Protein AF-A0A0B6YE33-F1 (afdb_monomer)

Mean predicted aligned error: 6.86 Å

Foldseek 3Di:
DVVVVVVCVVCVVPQPDWDWDDDQPAWTWTDSPQQQWIFTADNPPRHGDDIDRRDQLRDWDDAPNHTQTYVVHHHDPVSCCVRPNDPDDDDDDPPPD

Solvent-accessible surface area (backbone atoms only — not comparable to full-atom values): 5906 Å² total; per-residue (Å²): 79,72,67,59,54,54,52,50,60,76,36,47,95,78,59,55,62,75,43,80,48,78,56,100,89,40,57,32,33,40,36,30,70,71,48,25,39,32,43,32,18,38,62,86,79,32,42,84,70,45,80,44,76,82,32,64,63,59,34,75,42,66,58,98,86,44,73,47,30,25,65,90,40,77,65,48,71,66,52,48,44,74,73,72,41,81,92,59,81,87,74,83,72,80,87,79,122

pLDDT: mean 89.13, std 9.99, range [48.97, 98.06]

Sequence (97 aa):
FYQAVNILRSQDPSIKGVQVWYSEQVDLVINLSHDGIKLIFDHSSQRLKIIEVNCMSKVKLKYCGVHFNSPQIRPTLEQIDQSFGATHPGVYIAEKQ

Structure (mmCIF, N/CA/C/O backbone):
data_AF-A0A0B6YE33-F1
#
_entry.id   AF-A0A0B6YE33-F1
#
loop_
_atom_site.group_PDB
_atom_site.id
_atom_site.type_symbol
_atom_site.label_atom_id
_atom_site.label_alt_id
_atom_site.label_comp_id
_atom_site.label_asym_id
_atom_site.label_entity_id
_atom_site.label_seq_id
_atom_site.pdbx_PDB_ins_code
_atom_site.Cartn_x
_atom_site.Cartn_y
_atom_site.Cartn_z
_atom_site.occupancy
_atom_site.B_iso_or_equiv
_atom_site.auth_seq_id
_atom_site.auth_comp_id
_atom_site.auth_asym_id
_atom_site.auth_atom_id
_atom_site.pdbx_PDB_model_num
ATOM 1 N N . PHE A 1 1 ? -3.891 8.448 -8.694 1.00 89.75 1 PHE A N 1
ATOM 2 C CA . PHE A 1 1 ? -4.030 9.358 -7.540 1.00 89.75 1 PHE A CA 1
ATOM 3 C C . PHE A 1 1 ? -5.475 9.835 -7.334 1.00 89.75 1 PHE A C 1
ATOM 5 O O . PHE A 1 1 ? -6.057 9.500 -6.310 1.00 89.75 1 PHE A O 1
ATOM 12 N N . TYR A 1 2 ? -6.103 10.521 -8.304 1.00 93.19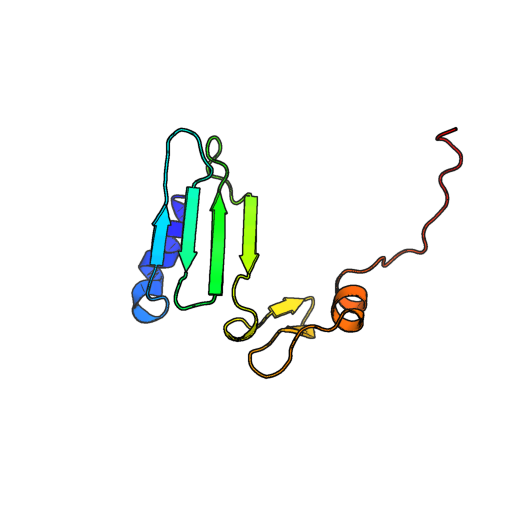 2 TYR A N 1
ATOM 13 C CA . TYR A 1 2 ? -7.485 11.042 -8.195 1.00 93.19 2 TYR A CA 1
ATOM 14 C C . TYR A 1 2 ? -8.527 10.025 -7.687 1.00 93.19 2 TYR A C 1
ATOM 16 O O . TYR A 1 2 ? -9.271 10.303 -6.749 1.00 93.19 2 TYR A O 1
ATOM 24 N N . GLN A 1 3 ? -8.535 8.813 -8.252 1.00 94.25 3 GLN A N 1
ATOM 25 C CA . GLN A 1 3 ? -9.438 7.742 -7.818 1.00 94.25 3 GLN A CA 1
ATOM 26 C C . GLN A 1 3 ? -9.274 7.409 -6.325 1.00 94.25 3 GLN A C 1
ATOM 28 O O . GLN 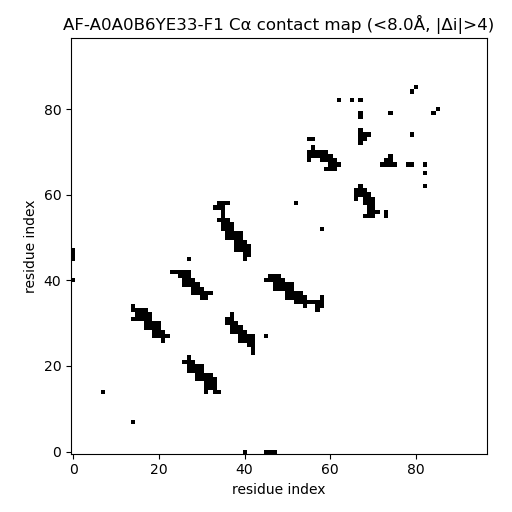A 1 3 ? -10.269 7.270 -5.620 1.00 94.25 3 GLN A O 1
ATOM 33 N N . ALA A 1 4 ? -8.034 7.319 -5.833 1.00 94.94 4 ALA A N 1
ATOM 34 C CA . ALA A 1 4 ? -7.756 7.020 -4.430 1.00 94.94 4 ALA A CA 1
ATOM 35 C C . ALA A 1 4 ? -8.277 8.130 -3.508 1.00 94.94 4 ALA A C 1
ATOM 37 O O . ALA A 1 4 ? -8.887 7.836 -2.486 1.00 94.94 4 ALA A O 1
ATOM 38 N N . VAL A 1 5 ? -8.120 9.399 -3.901 1.00 94.81 5 VAL A N 1
ATOM 39 C CA . VAL A 1 5 ? -8.673 10.543 -3.156 1.00 94.81 5 VAL A CA 1
ATOM 40 C C . VAL A 1 5 ? -10.199 10.462 -3.071 1.00 94.81 5 VAL A C 1
ATOM 42 O O . VAL A 1 5 ? -10.760 10.662 -1.996 1.00 94.81 5 VAL A O 1
ATOM 45 N N . ASN A 1 6 ? -10.881 10.123 -4.168 1.00 95.31 6 ASN A N 1
ATOM 46 C CA . ASN A 1 6 ? -12.339 9.976 -4.165 1.00 95.31 6 ASN A CA 1
ATOM 47 C C . ASN A 1 6 ? -12.814 8.809 -3.291 1.00 95.31 6 ASN A C 1
ATOM 49 O O . ASN A 1 6 ? -13.808 8.950 -2.583 1.00 95.31 6 ASN A O 1
ATOM 53 N N . ILE A 1 7 ? -12.096 7.682 -3.308 1.00 95.06 7 ILE A N 1
ATOM 54 C CA . ILE A 1 7 ? -12.380 6.548 -2.419 1.00 95.06 7 ILE A CA 1
ATOM 55 C C . ILE A 1 7 ? -12.210 6.972 -0.958 1.00 95.06 7 ILE A C 1
ATOM 57 O O . ILE A 1 7 ? -13.094 6.735 -0.149 1.00 95.06 7 ILE A O 1
ATOM 61 N N . LEU A 1 8 ? -11.119 7.655 -0.610 1.00 94.69 8 LEU A N 1
ATOM 62 C CA . LEU A 1 8 ? -10.894 8.101 0.768 1.00 94.69 8 LEU A CA 1
ATOM 63 C C . LEU A 1 8 ? -11.959 9.099 1.231 1.00 94.69 8 LEU A C 1
ATOM 65 O O . LEU A 1 8 ? -12.432 9.000 2.357 1.00 94.69 8 LEU A O 1
ATOM 69 N N . ARG A 1 9 ? -12.405 10.005 0.350 1.00 92.62 9 ARG A N 1
ATOM 70 C CA . ARG A 1 9 ? -13.522 10.917 0.643 1.00 92.62 9 ARG A CA 1
ATOM 71 C C . ARG A 1 9 ? -14.831 10.177 0.911 1.00 92.62 9 ARG A C 1
ATOM 73 O O . ARG A 1 9 ? -15.565 10.577 1.806 1.00 92.62 9 ARG A O 1
ATOM 80 N N . SER A 1 10 ? -15.130 9.108 0.169 1.00 95.06 10 SER A N 1
ATOM 81 C CA . SER A 1 10 ? -16.350 8.322 0.410 1.00 95.06 10 SER A CA 1
ATOM 82 C C . SER A 1 10 ? -16.287 7.499 1.700 1.00 95.06 10 SER A C 1
ATOM 84 O O . SER A 1 10 ? -17.328 7.108 2.220 1.00 95.06 10 SER A O 1
ATOM 86 N N . GLN A 1 11 ? -15.084 7.264 2.230 1.00 92.25 11 GLN A N 1
ATOM 87 C CA . GLN A 1 11 ? -14.834 6.552 3.484 1.00 92.25 11 GLN A CA 1
ATOM 88 C C . GLN A 1 11 ? -14.532 7.488 4.666 1.00 92.25 11 GLN A C 1
ATOM 90 O O . GLN A 1 11 ? -14.060 7.009 5.699 1.00 92.25 11 GLN A O 1
ATOM 95 N N . ASP A 1 12 ? -14.810 8.796 4.550 1.00 86.31 12 ASP A N 1
ATOM 96 C CA . ASP A 1 12 ? -14.503 9.778 5.600 1.00 86.31 12 ASP A CA 1
ATOM 97 C C . ASP A 1 12 ? -14.985 9.363 7.003 1.00 86.31 12 ASP A C 1
ATOM 99 O O . ASP A 1 12 ? -14.219 9.550 7.944 1.00 86.31 12 ASP A O 1
ATOM 103 N N . PRO A 1 13 ? -16.168 8.744 7.215 1.00 89.75 13 PRO A N 1
ATOM 104 C CA . PRO A 1 13 ? -16.575 8.321 8.557 1.00 89.75 13 PRO A CA 1
ATOM 105 C C . PRO A 1 13 ? -15.609 7.331 9.226 1.00 89.75 13 PRO A C 1
ATOM 107 O O . PRO A 1 13 ? -15.493 7.335 10.449 1.00 89.75 13 PRO A O 1
ATOM 110 N N . SER A 1 14 ? -14.917 6.500 8.443 1.00 90.50 14 SER A N 1
ATOM 111 C CA . SER A 1 14 ? -14.100 5.388 8.939 1.00 90.50 14 SER A CA 1
ATOM 112 C C . SER A 1 14 ? -12.600 5.665 8.884 1.00 90.50 14 SER A C 1
ATOM 114 O O . SER A 1 14 ? -11.889 5.293 9.813 1.00 90.50 14 SER A O 1
ATOM 116 N N . ILE A 1 15 ? -12.113 6.320 7.828 1.00 92.50 15 ILE A N 1
ATOM 117 C CA . ILE A 1 15 ? -10.681 6.573 7.626 1.00 92.50 15 ILE A CA 1
ATOM 118 C C . ILE A 1 15 ? -10.372 8.012 8.037 1.00 92.50 15 ILE A C 1
ATOM 120 O O . ILE A 1 15 ? -10.745 8.966 7.355 1.00 92.50 15 ILE A O 1
ATOM 124 N N . LYS A 1 16 ? -9.678 8.172 9.167 1.00 92.44 16 LYS A N 1
ATOM 125 C CA . LYS A 1 16 ? -9.314 9.474 9.748 1.00 92.44 16 LYS A CA 1
ATOM 126 C C . LYS A 1 16 ? -7.803 9.701 9.688 1.00 92.44 16 LYS A C 1
ATOM 128 O O . LYS A 1 16 ? -7.021 8.771 9.543 1.00 92.44 16 LYS A O 1
ATOM 133 N N . GLY A 1 17 ? -7.377 10.959 9.808 1.00 93.88 17 GLY A N 1
ATOM 134 C CA . GLY A 1 17 ? -5.948 11.298 9.815 1.00 93.88 17 GLY A CA 1
ATOM 135 C C . GLY A 1 17 ? -5.256 11.093 8.461 1.00 93.88 17 GLY A C 1
ATOM 136 O O . GLY A 1 17 ? -4.081 10.720 8.417 1.00 93.88 17 GLY A O 1
ATOM 137 N N . VAL A 1 18 ? -5.973 11.327 7.358 1.00 96.31 18 VAL A N 1
ATOM 138 C CA . VAL A 1 18 ? -5.414 11.300 6.000 1.00 96.31 18 VAL A CA 1
ATOM 139 C C . VAL A 1 18 ? -4.536 12.532 5.785 1.00 96.31 18 VAL A C 1
ATOM 141 O O . VAL A 1 18 ? -4.988 13.663 5.939 1.00 96.31 18 VAL A O 1
ATOM 144 N N . GLN A 1 19 ? -3.284 12.313 5.399 1.00 96.25 19 GLN A N 1
ATOM 145 C CA . GLN A 1 19 ? -2.330 13.363 5.044 1.00 96.25 19 GLN A CA 1
ATOM 146 C C . GLN A 1 19 ? -1.858 13.153 3.607 1.00 96.25 19 GLN A C 1
ATOM 148 O O . GLN A 1 19 ? -1.655 12.017 3.181 1.00 96.25 19 GLN A O 1
ATOM 153 N N . VAL A 1 20 ? -1.662 14.242 2.865 1.00 96.19 20 VAL A N 1
ATOM 154 C CA . VAL A 1 20 ? -1.169 14.203 1.483 1.00 96.19 20 VAL A CA 1
ATOM 155 C C . VAL A 1 20 ? 0.125 14.994 1.404 1.00 96.19 20 VAL A C 1
ATOM 157 O O . VAL A 1 20 ? 0.148 16.171 1.761 1.00 96.19 20 VAL A O 1
ATOM 160 N N . TRP A 1 21 ? 1.192 14.355 0.934 1.00 95.44 21 TRP A N 1
ATOM 161 C CA . TRP A 1 21 ? 2.469 15.002 0.651 1.00 95.44 21 TRP A CA 1
ATOM 162 C C . TRP A 1 21 ? 2.700 14.987 -0.854 1.00 95.44 21 TRP A C 1
ATOM 164 O O . TRP A 1 21 ? 2.542 13.951 -1.504 1.00 95.44 21 TRP A O 1
ATOM 174 N N . TYR A 1 22 ? 3.047 16.143 -1.405 1.00 92.00 22 TYR A N 1
ATOM 175 C CA . TYR A 1 22 ? 3.281 16.314 -2.830 1.00 92.00 22 TYR A CA 1
ATOM 176 C C . TYR A 1 22 ? 4.457 17.264 -3.053 1.00 92.00 22 TYR A C 1
ATOM 178 O O . TYR A 1 22 ? 4.640 18.228 -2.309 1.00 92.00 22 TYR A O 1
ATOM 186 N N . SER A 1 23 ? 5.254 16.980 -4.078 1.00 90.69 23 SER A N 1
ATOM 187 C CA . SER A 1 23 ? 6.241 17.899 -4.639 1.00 90.69 23 SER A CA 1
ATOM 188 C C . SER A 1 23 ? 6.410 17.575 -6.126 1.00 90.69 23 SER A C 1
ATOM 190 O O . SER A 1 23 ? 6.132 16.457 -6.549 1.00 90.69 23 SER A O 1
ATOM 192 N N . GLU A 1 24 ? 6.872 18.540 -6.918 1.00 85.50 24 GLU A N 1
ATOM 193 C CA . GLU A 1 24 ? 7.0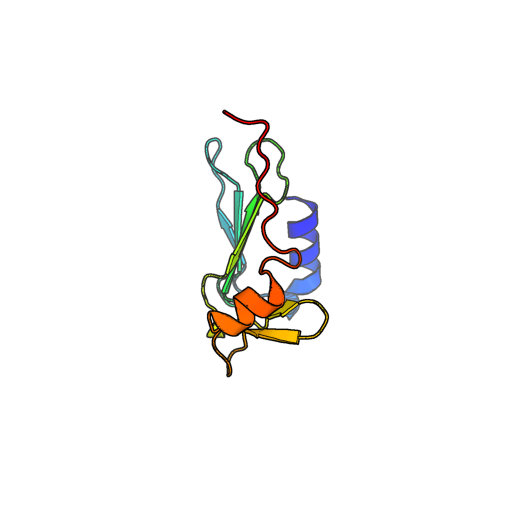88 18.371 -8.366 1.00 85.50 24 GLU A CA 1
ATOM 194 C C . GLU A 1 24 ? 8.163 17.320 -8.708 1.00 85.50 24 GLU A C 1
ATOM 196 O O . GLU A 1 24 ? 8.231 16.826 -9.830 1.00 85.50 24 GLU A O 1
ATOM 201 N N . GLN A 1 25 ? 9.026 16.984 -7.746 1.00 90.19 25 GLN A N 1
ATOM 202 C CA . GLN A 1 25 ? 10.218 16.158 -7.962 1.00 90.19 25 GLN A CA 1
ATOM 203 C C . GLN A 1 25 ? 10.158 14.810 -7.239 1.00 90.19 25 GLN A C 1
ATOM 205 O O . GLN A 1 25 ? 11.103 14.027 -7.333 1.00 90.19 25 GLN A O 1
ATOM 210 N N . VAL A 1 26 ? 9.092 14.541 -6.481 1.00 93.56 26 VAL A N 1
ATOM 211 C CA . VAL A 1 26 ? 8.981 13.332 -5.655 1.00 93.56 26 VAL A CA 1
ATOM 212 C C . VAL A 1 26 ? 7.634 12.655 -5.838 1.00 93.56 26 VAL A C 1
ATOM 214 O O . VAL A 1 26 ? 6.637 13.285 -6.187 1.00 93.56 26 VAL A O 1
ATOM 217 N N . ASP A 1 27 ? 7.615 11.354 -5.564 1.00 96.56 27 ASP A N 1
ATOM 218 C CA . ASP A 1 27 ? 6.396 10.554 -5.580 1.00 96.56 27 ASP A CA 1
ATOM 219 C C . ASP A 1 27 ? 5.334 11.142 -4.633 1.00 96.56 27 ASP A C 1
ATOM 221 O O . ASP A 1 27 ? 5.626 11.606 -3.527 1.00 96.56 27 ASP A O 1
ATOM 225 N N . LEU A 1 28 ? 4.075 11.108 -5.068 1.00 97.06 28 LEU A N 1
ATOM 226 C CA . LEU A 1 28 ? 2.940 11.588 -4.285 1.00 97.06 28 LEU A CA 1
ATOM 227 C C . LEU A 1 28 ? 2.650 10.589 -3.168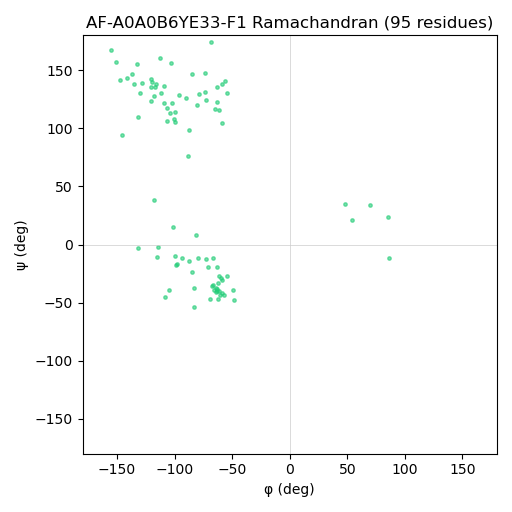 1.00 97.06 28 LEU A C 1
ATOM 229 O O . LEU A 1 28 ? 2.492 9.395 -3.424 1.00 97.06 28 LEU A O 1
ATOM 233 N N . VAL A 1 29 ? 2.495 11.065 -1.937 1.00 97.62 29 VAL A N 1
ATOM 234 C CA . VAL A 1 29 ? 2.252 10.194 -0.784 1.00 97.62 29 VAL A CA 1
ATOM 235 C C . VAL A 1 29 ? 0.905 10.515 -0.162 1.00 97.62 29 VAL A C 1
ATOM 237 O O . VAL A 1 29 ? 0.630 11.655 0.202 1.00 97.62 29 VAL A O 1
ATOM 240 N N . ILE A 1 30 ? 0.079 9.488 0.018 1.00 97.75 30 ILE A N 1
ATOM 241 C CA . ILE A 1 30 ? -1.071 9.530 0.918 1.00 97.75 30 ILE A CA 1
ATOM 242 C C . ILE A 1 30 ? -0.697 8.739 2.169 1.00 97.75 30 ILE A C 1
ATOM 244 O O . ILE A 1 30 ? -0.522 7.523 2.108 1.00 97.75 30 ILE A O 1
ATOM 248 N N . ASN A 1 31 ? -0.575 9.422 3.302 1.00 97.44 31 ASN A N 1
ATOM 249 C CA . ASN A 1 31 ? -0.289 8.815 4.595 1.00 97.44 31 ASN A CA 1
ATOM 250 C C . ASN A 1 31 ? -1.586 8.666 5.402 1.00 97.44 31 ASN A C 1
ATOM 252 O O . ASN A 1 31 ? -2.199 9.658 5.800 1.00 97.44 31 ASN A O 1
ATOM 256 N N . LEU A 1 32 ? -1.991 7.421 5.655 1.00 96.69 32 LEU A N 1
ATOM 257 C CA . LEU A 1 32 ? -3.112 7.068 6.525 1.00 96.69 32 LEU A CA 1
ATOM 258 C C . LEU A 1 32 ? -2.571 6.924 7.952 1.00 96.69 32 LEU A C 1
ATOM 260 O O . LEU A 1 32 ? -2.306 5.825 8.447 1.00 96.69 32 LEU A O 1
ATOM 264 N N . SER A 1 33 ? -2.306 8.068 8.587 1.00 94.81 33 SER A N 1
ATOM 265 C CA . SER A 1 33 ? -1.506 8.144 9.820 1.00 94.81 33 SER A CA 1
ATOM 266 C C . SER A 1 33 ? -2.115 7.372 11.000 1.00 94.81 33 SER A C 1
ATOM 268 O O . SER A 1 33 ? -1.398 6.879 11.881 1.00 94.81 33 SER A O 1
ATOM 270 N N . HIS A 1 34 ? -3.439 7.219 11.012 1.00 94.81 34 HIS A N 1
ATOM 271 C CA . HIS A 1 34 ? -4.146 6.477 12.048 1.00 94.81 34 HIS A CA 1
ATOM 272 C C . HIS A 1 34 ? -4.195 4.973 11.762 1.00 94.81 34 HIS A C 1
ATOM 274 O O . HIS A 1 34 ? -4.250 4.204 12.718 1.00 94.81 34 HIS A O 1
ATOM 280 N N . ASP A 1 35 ? -4.061 4.565 10.500 1.00 93.88 35 ASP A N 1
ATOM 281 C CA . ASP A 1 35 ? -4.240 3.186 10.031 1.00 93.88 35 ASP A CA 1
ATOM 282 C C . ASP A 1 35 ? -2.922 2.425 9.849 1.00 93.88 35 ASP A C 1
ATOM 284 O O . ASP A 1 35 ? -2.909 1.200 9.810 1.00 93.88 35 ASP A O 1
ATOM 288 N N . GLY A 1 36 ? -1.790 3.127 9.767 1.00 94.69 36 GLY A N 1
ATOM 289 C CA . GLY A 1 36 ? -0.480 2.484 9.651 1.00 94.69 36 GLY A CA 1
ATOM 290 C C . GLY A 1 36 ? -0.073 2.114 8.218 1.00 94.69 36 GLY A C 1
ATOM 291 O O . GLY A 1 36 ? 0.735 1.201 8.021 1.00 94.69 36 GLY A O 1
ATOM 292 N N . ILE A 1 37 ? -0.644 2.797 7.219 1.00 96.06 37 ILE A N 1
ATOM 293 C CA . ILE A 1 37 ? -0.416 2.547 5.790 1.00 96.06 37 ILE A CA 1
ATOM 294 C C . ILE A 1 37 ? -0.033 3.853 5.086 1.00 96.06 37 ILE A C 1
ATOM 296 O O . ILE A 1 37 ? -0.648 4.896 5.319 1.00 96.06 37 ILE A O 1
ATOM 300 N N . LYS A 1 38 ? 0.935 3.792 4.168 1.00 97.56 38 LYS A N 1
ATOM 301 C CA . LYS A 1 38 ? 1.158 4.828 3.155 1.00 97.56 38 LYS A CA 1
ATOM 302 C C . LYS A 1 38 ? 0.937 4.268 1.760 1.00 97.56 38 LYS A C 1
ATOM 304 O O . LYS A 1 38 ? 1.380 3.169 1.433 1.00 97.56 38 LYS A O 1
ATOM 309 N N . LEU A 1 39 ? 0.284 5.060 0.923 1.00 97.56 39 LEU A N 1
ATOM 310 C CA . LEU A 1 39 ? 0.134 4.805 -0.502 1.00 97.56 39 LEU A CA 1
ATOM 311 C C . LEU A 1 39 ? 1.037 5.784 -1.246 1.00 97.56 39 LEU A C 1
ATOM 313 O O . LEU A 1 39 ? 0.842 6.996 -1.145 1.00 97.56 39 LEU A O 1
ATOM 317 N N . ILE A 1 40 ? 2.021 5.264 -1.971 1.00 98.06 40 ILE A N 1
ATOM 318 C CA . ILE A 1 40 ? 2.996 6.063 -2.716 1.00 98.06 40 ILE A CA 1
ATOM 319 C C . ILE A 1 40 ? 2.690 5.901 -4.201 1.00 98.06 40 ILE A C 1
ATOM 321 O O . ILE A 1 40 ? 2.672 4.785 -4.728 1.00 98.06 40 ILE A O 1
ATOM 325 N N . PHE A 1 41 ? 2.425 7.015 -4.870 1.00 97.81 41 PHE A N 1
ATOM 326 C CA . PHE A 1 41 ? 2.110 7.075 -6.286 1.00 97.81 41 PHE A CA 1
ATOM 327 C C . PHE A 1 41 ? 3.274 7.701 -7.038 1.00 97.81 41 PHE A C 1
ATOM 329 O O . PHE A 1 41 ? 3.811 8.720 -6.618 1.00 97.81 41 PHE A O 1
ATOM 336 N N . ASP A 1 42 ? 3.617 7.104 -8.170 1.00 96.25 42 ASP A N 1
ATOM 337 C CA . ASP A 1 42 ? 4.632 7.630 -9.075 1.00 96.25 42 ASP A CA 1
ATOM 338 C C . ASP A 1 42 ? 4.315 9.081 -9.468 1.00 96.25 42 ASP A C 1
ATOM 340 O O . ASP A 1 42 ? 3.180 9.383 -9.851 1.00 96.25 42 ASP A O 1
ATOM 344 N N . HIS A 1 43 ? 5.296 9.979 -9.361 1.00 94.62 43 HIS A N 1
ATOM 345 C CA . HIS A 1 43 ? 5.062 11.415 -9.558 1.00 94.62 43 HIS A CA 1
ATOM 346 C C . HIS A 1 43 ? 4.587 11.762 -10.982 1.00 94.62 43 HIS A C 1
ATOM 348 O O . HIS A 1 43 ? 3.770 12.665 -11.157 1.00 94.62 43 HIS A O 1
ATOM 354 N N . SER A 1 44 ? 5.053 11.020 -11.994 1.00 92.94 44 SER A N 1
ATOM 355 C CA . SER A 1 44 ? 4.757 11.289 -13.407 1.00 92.94 44 SER A CA 1
ATOM 356 C C . SER A 1 44 ? 3.415 10.696 -13.834 1.00 92.94 44 SER A C 1
ATOM 358 O O . SER A 1 44 ? 2.546 11.380 -14.368 1.00 92.94 44 SER A O 1
ATOM 360 N N . SER A 1 45 ? 3.227 9.399 -13.599 1.00 95.00 45 SER A N 1
ATOM 361 C CA . SER A 1 45 ? 2.046 8.650 -14.043 1.00 95.00 45 SER A CA 1
ATOM 362 C C . SER A 1 45 ? 0.883 8.703 -13.055 1.00 95.00 45 SER A C 1
ATOM 364 O O . SER A 1 45 ? -0.233 8.295 -13.388 1.00 95.00 45 SER A O 1
ATOM 366 N N . GLN A 1 46 ? 1.137 9.146 -11.820 1.00 94.19 46 GLN A N 1
ATOM 367 C CA . GLN A 1 46 ? 0.195 9.127 -10.700 1.00 94.19 46 GLN A CA 1
ATOM 368 C C . GLN A 1 46 ? -0.408 7.742 -10.411 1.00 94.19 46 GLN A C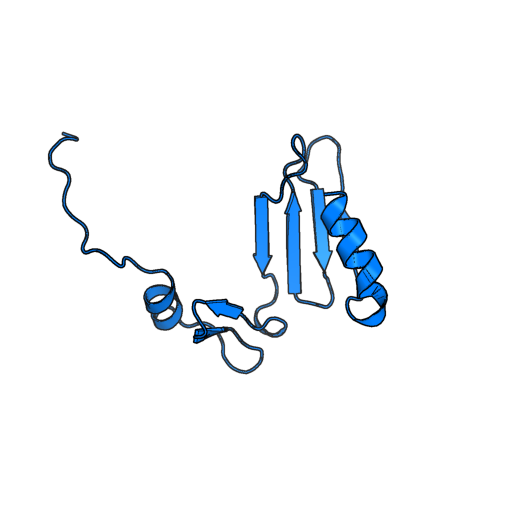 1
ATOM 370 O O . GLN A 1 46 ? -1.480 7.635 -9.791 1.00 94.19 46 GLN A O 1
ATOM 375 N N . ARG A 1 47 ? 0.253 6.669 -10.857 1.00 96.12 47 ARG A N 1
ATOM 376 C CA . ARG A 1 47 ? -0.137 5.280 -10.590 1.00 96.12 47 ARG A CA 1
ATOM 377 C C . ARG A 1 47 ? 0.417 4.827 -9.247 1.00 96.12 47 ARG A C 1
ATOM 379 O O . ARG A 1 47 ? 1.482 5.270 -8.833 1.00 96.12 47 ARG A O 1
ATOM 386 N N . LEU A 1 48 ? -0.326 3.962 -8.556 1.00 97.50 48 LEU A N 1
ATOM 387 C CA . LEU A 1 48 ? 0.125 3.399 -7.284 1.00 97.50 48 LEU A CA 1
ATOM 388 C C . LEU A 1 48 ? 1.382 2.563 -7.538 1.00 97.50 48 LEU A C 1
ATOM 390 O O . LEU A 1 48 ? 1.353 1.644 -8.353 1.00 97.50 48 LEU A O 1
ATOM 394 N N . LYS A 1 49 ? 2.466 2.912 -6.850 1.00 96.75 49 LYS A N 1
ATOM 395 C CA . LYS A 1 49 ? 3.789 2.303 -7.000 1.00 96.75 49 LYS A CA 1
ATOM 396 C C . LYS A 1 49 ? 4.130 1.435 -5.795 1.00 96.75 49 LYS A C 1
ATOM 398 O O . LYS A 1 49 ? 4.601 0.318 -5.968 1.00 96.75 49 LYS A O 1
ATOM 403 N N . ILE A 1 50 ? 3.872 1.934 -4.582 1.00 97.69 50 ILE A N 1
ATOM 404 C CA . ILE A 1 50 ? 4.166 1.225 -3.328 1.00 97.69 50 ILE A CA 1
ATOM 405 C C . ILE A 1 50 ? 2.973 1.338 -2.376 1.00 97.69 50 ILE A C 1
ATOM 407 O O . ILE A 1 50 ? 2.383 2.408 -2.214 1.00 97.69 50 ILE A O 1
ATOM 411 N N . ILE A 1 51 ? 2.658 0.223 -1.716 1.00 96.56 51 ILE A N 1
ATOM 412 C CA . ILE A 1 51 ? 1.853 0.185 -0.494 1.00 96.56 51 ILE A CA 1
ATOM 413 C C . ILE A 1 51 ? 2.829 -0.108 0.645 1.00 96.56 51 ILE A C 1
ATOM 415 O O . ILE A 1 51 ? 3.336 -1.221 0.759 1.00 96.56 51 ILE A O 1
ATOM 419 N N . GLU A 1 52 ? 3.126 0.897 1.458 1.00 96.75 52 GLU A N 1
ATOM 420 C CA . GLU A 1 52 ? 4.007 0.758 2.616 1.00 96.75 52 GLU A CA 1
ATOM 421 C C . GLU A 1 52 ? 3.159 0.522 3.866 1.00 96.75 52 GLU A C 1
ATOM 423 O O . GLU A 1 52 ? 2.245 1.293 4.164 1.00 96.75 52 GLU A O 1
ATOM 428 N N . VAL A 1 53 ? 3.486 -0.520 4.628 1.00 94.44 53 VAL A N 1
ATOM 429 C CA . VAL A 1 53 ? 2.9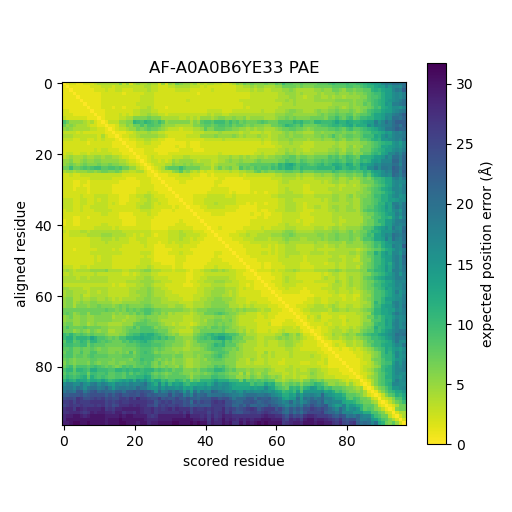11 -0.753 5.955 1.00 94.44 53 VAL A CA 1
ATOM 430 C C . VAL A 1 53 ? 3.916 -0.265 6.989 1.00 94.44 53 VAL A C 1
ATOM 432 O O . VAL A 1 53 ? 4.941 -0.901 7.216 1.00 94.44 53 VAL A O 1
ATOM 435 N N . ASN A 1 54 ? 3.638 0.881 7.607 1.00 93.62 54 ASN A N 1
ATOM 436 C CA . ASN A 1 54 ? 4.559 1.514 8.554 1.00 93.62 54 ASN A CA 1
ATOM 437 C C . ASN A 1 54 ? 4.280 1.122 10.018 1.00 93.62 54 ASN A C 1
ATOM 439 O O . ASN A 1 54 ? 5.101 1.387 10.894 1.00 93.62 54 ASN A O 1
ATOM 443 N N . CYS A 1 55 ? 3.137 0.483 10.298 1.00 93.69 55 CYS A N 1
ATOM 444 C CA . CYS A 1 55 ? 2.771 0.039 11.639 1.00 93.69 55 CYS A CA 1
ATOM 445 C C . CYS A 1 55 ? 1.983 -1.279 11.594 1.00 93.69 55 CYS A C 1
ATOM 447 O O . CYS A 1 55 ? 0.757 -1.294 11.476 1.00 93.69 55 CYS A O 1
ATOM 449 N N . MET A 1 56 ? 2.692 -2.404 11.735 1.00 91.25 56 MET A N 1
ATOM 450 C CA . MET A 1 56 ? 2.098 -3.748 11.652 1.00 91.25 56 MET A CA 1
ATOM 451 C C . MET A 1 56 ? 1.000 -4.002 12.698 1.00 91.25 56 MET A C 1
ATOM 453 O O . MET A 1 56 ? 0.061 -4.742 12.423 1.00 91.25 56 MET A O 1
ATOM 457 N N . SER A 1 57 ? 1.053 -3.348 13.865 1.00 92.69 57 SER A N 1
ATOM 458 C CA . SER A 1 57 ? 0.041 -3.500 14.920 1.00 92.69 57 SER A CA 1
ATOM 459 C C . SER A 1 57 ? -1.302 -2.831 14.611 1.00 92.69 57 SER A C 1
ATOM 461 O O . SER A 1 57 ? -2.273 -3.092 15.315 1.00 92.69 57 SER A O 1
ATOM 463 N N . LYS A 1 58 ? -1.380 -1.977 13.584 1.00 92.50 58 LYS A N 1
ATOM 464 C CA . LYS A 1 58 ? -2.615 -1.282 13.183 1.00 92.50 58 LYS A CA 1
ATOM 465 C C . LYS A 1 58 ? -3.319 -1.935 11.996 1.00 92.50 58 LYS A C 1
ATOM 467 O O . LYS A 1 58 ? -4.459 -1.596 11.696 1.00 92.50 58 LYS A O 1
ATOM 472 N N . VAL A 1 59 ? -2.667 -2.895 11.341 1.00 92.25 59 VAL A N 1
ATOM 473 C CA . VAL A 1 59 ? -3.134 -3.471 10.079 1.00 92.25 59 VAL A CA 1
ATOM 474 C C . VAL A 1 59 ? -3.384 -4.967 10.242 1.00 92.25 59 VAL A C 1
ATOM 476 O O . VAL A 1 59 ? -2.610 -5.677 10.875 1.00 92.25 59 VAL A O 1
ATOM 479 N N . LYS A 1 60 ? -4.464 -5.475 9.642 1.00 93.00 60 LYS A N 1
ATOM 480 C CA . LYS A 1 60 ? -4.660 -6.914 9.408 1.00 93.00 60 LYS A CA 1
ATOM 481 C C . LYS A 1 60 ? -4.354 -7.219 7.951 1.00 93.00 60 LYS A C 1
ATOM 483 O O . LYS A 1 60 ? -4.993 -6.657 7.067 1.00 93.00 60 LYS A O 1
ATOM 488 N N . LEU A 1 61 ? -3.404 -8.116 7.708 1.00 91.56 61 LEU A N 1
ATOM 489 C CA . LEU A 1 61 ? -3.017 -8.534 6.364 1.00 91.56 61 LEU A CA 1
ATOM 490 C C . LEU A 1 61 ? -3.301 -10.020 6.182 1.00 91.56 61 LEU A C 1
ATOM 492 O O . LEU A 1 61 ? -3.005 -10.839 7.057 1.00 91.56 61 LEU A O 1
ATOM 496 N N . LYS A 1 62 ? -3.876 -10.351 5.027 1.00 91.00 62 LYS A N 1
ATOM 497 C CA . LYS A 1 62 ? -4.160 -11.722 4.621 1.00 91.00 62 LYS A CA 1
ATOM 498 C C . LYS A 1 62 ? -3.797 -11.939 3.160 1.00 91.00 62 LYS A C 1
ATOM 500 O O . LYS A 1 62 ? -3.983 -11.039 2.343 1.00 91.00 62 LYS A O 1
ATOM 505 N N . TYR A 1 63 ? -3.353 -13.144 2.840 1.00 89.06 63 TYR A N 1
ATOM 506 C CA . TYR A 1 63 ? -3.109 -13.604 1.479 1.00 89.06 63 TYR A CA 1
ATOM 507 C C . TYR A 1 63 ? -3.801 -14.955 1.289 1.00 89.06 63 TYR A C 1
ATOM 509 O O . TYR A 1 63 ? -3.719 -15.814 2.161 1.00 89.06 63 TYR A O 1
ATOM 517 N N . CYS A 1 64 ? -4.578 -15.108 0.211 1.00 88.31 64 CYS A N 1
ATOM 518 C CA . CYS A 1 64 ? -5.382 -16.315 -0.052 1.00 88.31 64 CYS A CA 1
ATOM 519 C C . CYS A 1 64 ? -6.227 -16.797 1.152 1.00 88.31 64 CYS A C 1
ATOM 521 O O . CYS A 1 64 ? -6.415 -17.989 1.364 1.00 88.31 64 CYS A O 1
ATOM 523 N N . GLY A 1 65 ? -6.732 -15.859 1.963 1.00 87.31 65 GLY A N 1
ATOM 524 C CA . GLY A 1 65 ? -7.531 -16.150 3.162 1.00 87.31 65 GLY A CA 1
ATOM 525 C C . GLY A 1 65 ? -6.726 -16.409 4.442 1.00 87.31 65 GLY A C 1
ATOM 526 O O . GLY A 1 65 ? -7.304 -16.361 5.526 1.00 87.31 65 GLY A O 1
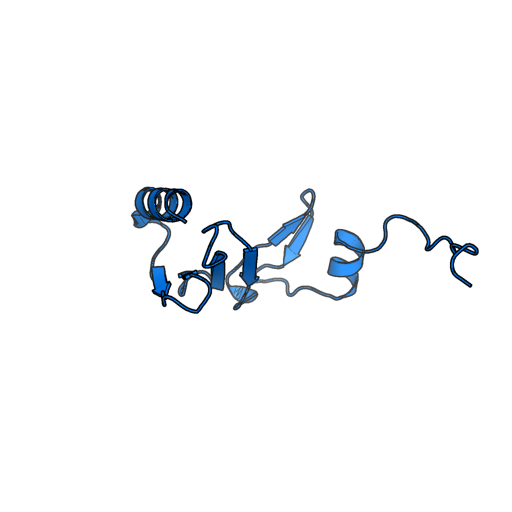ATOM 527 N N . VAL A 1 66 ? -5.408 -16.592 4.350 1.00 86.81 66 VAL A N 1
ATOM 528 C CA . VAL A 1 66 ? -4.519 -16.824 5.495 1.00 86.81 66 VAL A CA 1
ATOM 529 C C . VAL A 1 66 ? -4.002 -15.492 6.028 1.00 86.81 66 VAL A C 1
ATOM 531 O O . VAL A 1 66 ? -3.460 -14.683 5.277 1.00 86.81 66 VAL A O 1
ATOM 534 N N . HIS A 1 67 ? -4.176 -15.241 7.327 1.00 89.31 67 HIS A N 1
ATOM 535 C CA . HIS A 1 67 ? -3.621 -14.053 7.976 1.00 89.31 67 HIS A CA 1
ATOM 536 C C . HIS A 1 67 ? -2.137 -14.258 8.268 1.00 89.31 67 HIS A C 1
ATOM 538 O O . HIS A 1 67 ? -1.772 -15.239 8.911 1.00 89.31 67 HIS A O 1
ATOM 544 N N . PHE A 1 68 ? -1.308 -13.297 7.866 1.00 90.31 68 PHE A N 1
ATOM 545 C CA . PHE A 1 68 ? 0.120 -13.281 8.200 1.00 90.31 68 PHE A CA 1
ATOM 546 C C . PHE A 1 68 ? 0.504 -12.093 9.091 1.00 90.31 68 PHE A C 1
ATOM 548 O O . PHE A 1 68 ? 1.605 -12.050 9.619 1.00 90.31 68 PHE A O 1
ATOM 555 N N . ASN A 1 69 ? -0.392 -11.120 9.281 1.00 92.25 69 ASN A N 1
ATOM 556 C CA . ASN A 1 69 ? -0.215 -10.037 10.245 1.00 92.25 69 ASN A CA 1
ATOM 557 C C . ASN A 1 69 ? -1.568 -9.606 10.825 1.00 92.25 69 ASN A C 1
ATOM 559 O O . ASN A 1 69 ? -2.570 -9.521 10.109 1.00 92.25 69 ASN A O 1
ATOM 563 N N . SER A 1 70 ? -1.594 -9.298 12.117 1.00 91.81 70 SER A N 1
ATOM 564 C CA . SER A 1 70 ? -2.719 -8.667 12.804 1.00 91.81 70 SER A CA 1
ATOM 565 C C . SER A 1 70 ? -2.241 -7.917 14.056 1.00 91.81 70 SER A C 1
ATOM 567 O O . SER A 1 70 ? -1.133 -8.173 14.525 1.00 91.81 70 SER A O 1
ATOM 569 N N . PRO A 1 71 ? -3.078 -7.069 14.684 1.00 89.19 71 PRO A N 1
ATOM 570 C CA . PRO A 1 71 ? -2.716 -6.412 15.941 1.00 89.19 71 PRO A CA 1
ATOM 571 C C . PRO A 1 71 ? -2.276 -7.377 17.056 1.00 89.19 71 PRO A C 1
ATOM 573 O O . PRO A 1 71 ? -1.495 -6.999 17.924 1.00 89.19 71 PRO A O 1
ATOM 576 N N . GLN A 1 72 ? -2.760 -8.623 17.027 1.00 88.75 72 GLN A N 1
ATOM 577 C CA . GLN A 1 72 ? -2.441 -9.666 18.005 1.00 88.75 72 GLN A CA 1
ATOM 578 C C . GLN A 1 72 ? -1.339 -10.630 17.539 1.00 88.75 72 GLN A C 1
ATOM 580 O O . GLN A 1 72 ? -0.785 -11.358 18.356 1.00 88.75 72 GLN A O 1
ATOM 585 N N . ILE A 1 73 ? -1.030 -10.665 16.240 1.00 83.81 73 ILE A N 1
ATOM 586 C CA . ILE A 1 73 ? -0.136 -11.657 15.626 1.00 83.81 73 ILE A CA 1
ATOM 587 C C . ILE A 1 73 ? 0.855 -10.912 14.745 1.00 83.81 73 ILE A C 1
ATOM 589 O O . ILE A 1 73 ? 0.482 -10.395 13.692 1.00 83.81 73 ILE A O 1
ATOM 593 N N . ARG A 1 74 ? 2.119 -10.873 15.167 1.00 85.81 74 ARG A N 1
ATOM 594 C CA . ARG A 1 74 ? 3.194 -10.323 14.338 1.00 85.81 74 ARG A CA 1
ATOM 595 C C . ARG A 1 74 ? 3.538 -11.298 13.211 1.00 85.81 74 ARG A C 1
ATOM 597 O O . ARG A 1 74 ? 3.469 -12.504 13.440 1.00 85.81 74 ARG A O 1
ATOM 604 N N . PRO A 1 75 ? 3.943 -10.793 12.037 1.00 88.19 75 PRO A N 1
ATOM 605 C CA . PRO A 1 75 ? 4.438 -11.649 10.973 1.00 88.19 75 PRO A CA 1
ATOM 606 C C . PRO A 1 75 ? 5.715 -12.359 11.421 1.00 88.19 75 PRO A C 1
ATOM 608 O O . PRO A 1 75 ? 6.612 -11.741 12.000 1.00 88.19 75 PRO A O 1
ATOM 611 N N . THR A 1 76 ? 5.794 -13.650 11.128 1.00 89.38 76 THR A N 1
ATOM 612 C CA . THR A 1 76 ? 7.018 -14.453 11.241 1.00 89.38 76 THR A CA 1
ATOM 613 C C . THR A 1 76 ? 7.618 -14.672 9.859 1.00 89.38 76 THR A C 1
ATOM 615 O O . THR A 1 76 ? 6.901 -14.599 8.858 1.00 89.38 76 THR A O 1
ATOM 618 N N . LEU A 1 77 ? 8.925 -14.943 9.792 1.00 89.31 77 LEU A N 1
ATOM 619 C CA . LEU A 1 77 ? 9.576 -15.256 8.520 1.00 89.31 77 LEU A CA 1
ATOM 620 C C . LEU A 1 77 ? 8.924 -16.484 7.871 1.00 89.31 77 LEU A C 1
ATOM 622 O O . LEU A 1 77 ? 8.606 -16.431 6.688 1.00 89.31 77 LEU A O 1
ATOM 626 N N . GLU A 1 78 ? 8.604 -17.526 8.652 1.00 87.94 78 GLU A N 1
ATOM 627 C CA . GLU A 1 78 ? 7.970 -18.730 8.107 1.00 87.94 78 GLU A CA 1
ATOM 628 C C . GLU A 1 78 ? 6.587 -18.450 7.503 1.00 87.94 78 GLU A C 1
ATOM 630 O O . GLU A 1 78 ? 6.264 -18.978 6.444 1.00 87.94 78 GLU A O 1
ATOM 635 N N . GLN A 1 79 ? 5.765 -17.597 8.127 1.00 85.88 79 GLN A N 1
ATOM 636 C CA . GLN A 1 79 ? 4.449 -17.235 7.580 1.00 85.88 79 GLN A CA 1
ATOM 637 C C . GLN A 1 79 ? 4.557 -16.421 6.288 1.00 85.88 79 GLN A C 1
ATOM 639 O O . GLN A 1 79 ? 3.711 -16.565 5.401 1.00 85.88 79 GLN A O 1
ATOM 644 N N . ILE A 1 80 ? 5.570 -15.559 6.182 1.00 88.88 80 ILE A N 1
ATOM 645 C CA . ILE A 1 80 ? 5.841 -14.798 4.961 1.00 88.88 80 ILE A CA 1
ATOM 646 C C . ILE A 1 80 ? 6.327 -15.737 3.859 1.00 88.88 80 ILE A C 1
ATOM 648 O O . ILE A 1 80 ? 5.763 -15.698 2.769 1.00 88.88 80 ILE A O 1
ATOM 652 N N . ASP A 1 81 ? 7.273 -16.629 4.146 1.00 87.50 81 ASP A N 1
ATOM 653 C CA . ASP A 1 81 ? 7.778 -17.610 3.180 1.00 87.50 81 ASP A CA 1
ATOM 654 C C . ASP A 1 81 ? 6.691 -18.598 2.748 1.00 87.50 81 ASP A C 1
ATOM 656 O O . ASP A 1 81 ? 6.581 -18.934 1.573 1.00 87.50 81 ASP A O 1
ATOM 660 N N . GLN A 1 82 ? 5.809 -19.015 3.652 1.00 83.81 82 GLN A N 1
ATOM 661 C CA . GLN A 1 82 ? 4.666 -19.849 3.289 1.00 83.81 82 GLN A CA 1
ATOM 662 C C . GLN A 1 82 ? 3.663 -19.101 2.395 1.00 83.81 82 GLN A C 1
ATOM 664 O O . GLN A 1 82 ? 3.029 -19.712 1.535 1.00 83.81 82 GLN A O 1
ATOM 669 N N . SER A 1 83 ? 3.491 -17.791 2.603 1.00 84.94 83 SER A N 1
ATOM 670 C CA . SER A 1 83 ? 2.519 -16.981 1.856 1.00 84.94 83 SER A CA 1
ATOM 671 C C . SER A 1 83 ? 3.047 -16.510 0.498 1.00 84.94 83 SER A C 1
ATOM 673 O O . SER A 1 83 ? 2.281 -16.436 -0.459 1.00 84.94 83 SER A O 1
ATOM 675 N N . PHE A 1 84 ? 4.334 -16.166 0.419 1.00 86.00 84 PHE A N 1
ATOM 676 C CA . PHE A 1 84 ? 4.950 -15.464 -0.715 1.00 86.00 84 PHE A CA 1
ATOM 677 C C . PHE A 1 84 ? 6.256 -16.098 -1.207 1.00 86.00 84 PHE A C 1
ATOM 679 O O . PHE A 1 84 ? 6.849 -15.601 -2.164 1.00 86.00 84 PHE A O 1
ATOM 686 N N . GLY A 1 85 ? 6.735 -17.153 -0.550 1.00 83.44 85 GLY A N 1
ATOM 687 C CA . GLY A 1 85 ? 7.947 -17.858 -0.938 1.00 83.44 85 GLY A CA 1
ATOM 688 C C . GLY A 1 85 ? 7.784 -18.613 -2.251 1.00 83.44 85 GLY A C 1
ATOM 689 O O . GLY A 1 85 ? 6.711 -18.679 -2.857 1.00 83.44 85 GLY A O 1
ATOM 690 N N . ALA A 1 86 ? 8.892 -19.181 -2.715 1.00 78.69 86 ALA A N 1
ATOM 691 C CA . ALA A 1 86 ? 8.933 -19.881 -3.986 1.00 78.69 86 ALA A CA 1
ATOM 692 C C . ALA A 1 86 ? 7.970 -21.081 -3.983 1.00 78.69 86 ALA A C 1
ATOM 694 O O . ALA A 1 86 ? 8.157 -22.051 -3.252 1.00 78.69 86 ALA A O 1
ATOM 695 N N . THR A 1 87 ? 6.955 -21.034 -4.846 1.00 74.19 87 THR A N 1
ATOM 696 C CA . THR A 1 87 ? 6.046 -22.166 -5.090 1.00 74.19 87 THR A CA 1
ATOM 697 C C . THR A 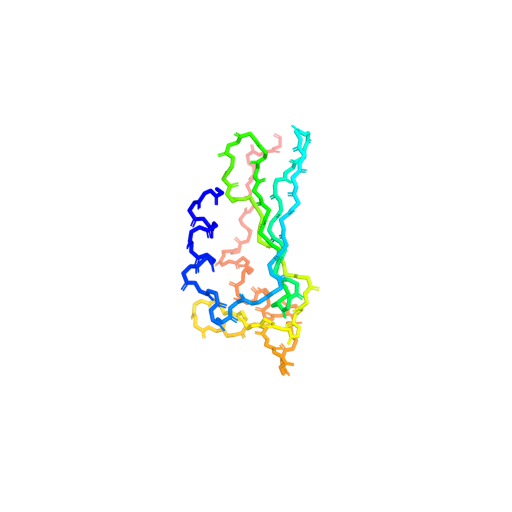1 87 ? 6.654 -23.214 -6.021 1.00 74.19 87 THR A C 1
ATOM 699 O O . THR A 1 87 ? 6.127 -24.318 -6.143 1.00 74.19 87 THR A O 1
ATOM 702 N N . HIS A 1 88 ? 7.778 -22.886 -6.663 1.00 66.75 88 HIS A N 1
ATOM 703 C CA . HIS A 1 88 ? 8.544 -23.786 -7.512 1.00 66.75 88 HIS A CA 1
ATOM 704 C C . HIS A 1 88 ? 9.970 -23.935 -6.967 1.00 66.75 88 HIS A C 1
ATOM 706 O O . HIS A 1 88 ? 10.589 -22.924 -6.624 1.00 66.75 88 HIS A O 1
ATOM 712 N N . PRO A 1 89 ? 10.522 -25.161 -6.906 1.00 66.94 89 PRO A N 1
ATOM 713 C CA . PRO A 1 89 ? 11.932 -25.346 -6.589 1.00 66.94 89 PRO A CA 1
ATOM 714 C C . PRO A 1 89 ? 12.781 -24.596 -7.622 1.00 66.94 89 PRO A C 1
ATOM 716 O O . PRO A 1 89 ? 12.464 -24.608 -8.812 1.00 66.94 89 PRO A O 1
ATOM 719 N N . GLY A 1 90 ? 13.840 -23.920 -7.170 1.00 66.56 90 GLY A N 1
ATOM 720 C CA . GLY A 1 90 ? 14.722 -23.158 -8.052 1.00 66.56 90 GLY A CA 1
ATOM 721 C C . GLY A 1 90 ? 15.335 -24.066 -9.115 1.00 66.56 90 GLY A C 1
ATOM 722 O O . GLY A 1 90 ? 16.230 -24.852 -8.817 1.00 66.56 90 GLY A O 1
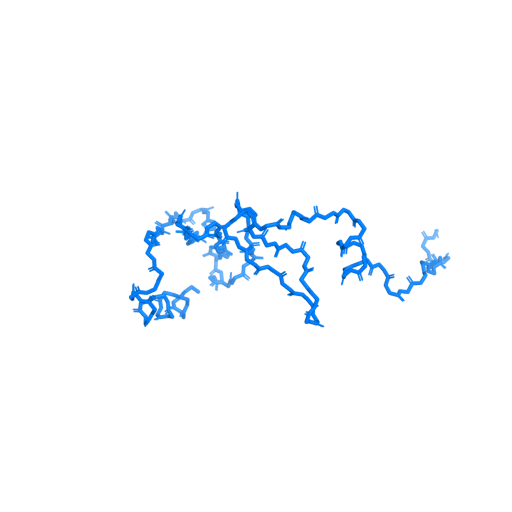ATOM 723 N N . VAL A 1 91 ? 14.845 -23.979 -10.352 1.00 68.75 91 VAL A N 1
ATOM 724 C CA . VAL A 1 91 ? 15.438 -24.692 -11.485 1.00 68.75 91 VAL A CA 1
ATOM 725 C C . VAL A 1 91 ? 16.647 -23.888 -11.946 1.00 68.75 91 VAL A C 1
ATOM 727 O O . VAL A 1 91 ? 16.531 -22.715 -12.300 1.00 68.75 91 VAL A O 1
ATOM 730 N N . TYR A 1 92 ? 17.820 -24.512 -11.911 1.00 63.75 92 TYR A N 1
ATOM 731 C CA . TYR A 1 92 ? 19.053 -23.910 -12.403 1.00 63.75 92 TYR A CA 1
ATOM 732 C C . TYR A 1 92 ? 18.954 -23.695 -13.922 1.00 63.75 92 TYR A C 1
ATOM 734 O O . TYR A 1 92 ? 18.829 -24.660 -14.675 1.00 63.75 92 TYR A O 1
ATOM 742 N N . ILE A 1 93 ? 18.999 -22.440 -14.382 1.00 67.44 93 ILE A N 1
ATOM 743 C CA . ILE A 1 93 ? 19.033 -22.117 -15.816 1.00 67.44 93 ILE A CA 1
ATOM 744 C C . ILE A 1 93 ? 20.498 -22.112 -16.257 1.00 67.44 93 ILE A C 1
ATOM 746 O O . ILE A 1 93 ? 21.210 -21.131 -16.053 1.00 67.44 93 ILE A O 1
ATOM 750 N N . ALA A 1 94 ? 20.937 -23.218 -16.859 1.00 68.06 94 ALA A N 1
ATOM 751 C CA . ALA A 1 94 ? 22.307 -23.401 -17.344 1.00 68.06 94 ALA A CA 1
ATOM 752 C C . ALA A 1 94 ? 22.689 -22.471 -18.520 1.00 68.06 94 ALA A C 1
ATOM 754 O O . ALA A 1 94 ? 23.862 -22.354 -18.846 1.00 68.06 94 ALA A O 1
ATOM 755 N N . GLU A 1 95 ? 21.727 -21.779 -19.139 1.00 60.28 95 GLU A N 1
ATOM 756 C CA . GLU A 1 95 ? 21.924 -20.967 -20.355 1.00 60.28 95 GLU A CA 1
ATOM 757 C C . GLU A 1 95 ? 22.506 -19.555 -20.118 1.00 60.28 95 GLU A C 1
ATOM 759 O O . GLU A 1 95 ? 22.548 -18.748 -21.043 1.00 60.28 95 GLU A O 1
ATOM 764 N N . LYS A 1 96 ? 22.945 -19.213 -18.898 1.00 54.62 96 LYS A N 1
ATOM 765 C CA . LYS A 1 96 ? 23.534 -17.892 -18.576 1.00 54.62 96 LYS A CA 1
ATOM 766 C C . LYS A 1 96 ? 24.998 -17.949 -18.107 1.00 54.62 96 LYS A C 1
ATOM 768 O O . LYS A 1 96 ? 25.366 -17.193 -17.206 1.00 54.62 96 LYS A O 1
ATOM 773 N N . GLN A 1 97 ? 25.819 -18.820 -18.694 1.00 48.97 97 GLN A N 1
ATOM 774 C CA . GLN A 1 97 ? 27.284 -18.760 -18.554 1.00 48.97 97 GLN A CA 1
ATOM 775 C C . GLN A 1 97 ? 27.946 -18.200 -19.807 1.00 48.97 97 GLN A C 1
ATOM 777 O O . GLN A 1 97 ? 27.534 -18.602 -20.916 1.00 48.97 97 GLN A O 1
#

Organism: NCBI:txid1028688

Secondary structure (DSSP, 8-state):
-HHHHHHHHHTTTT---EEEEEETTEEEEEEETTTTEEEEE-TTT--EEEEEES-GGG--EEETTEEEEBTTBPPPHHHHHHHHS-SS-----GGG-

Nearest PDB structures (foldseek):
  1e2r-assembly1_B  TM=7.447E-01  e=1.596E+00  Paracoccus denitrificans
  1aom-assembly1_A  TM=7.311E-01  e=2.061E+00  Paracoccus pantotrophus
  4rml-assembly1_A  TM=6.644E-01  e=3.668E+00  Mus musculus
  7seu-assembly1_A  TM=7.232E-01  e=6.958E+00  Escherichia coli
  7seu-assembly4_D  TM=5.993E-01  e=6.122E+00  Escherichia coli

InterPro domains:
  IPR005373 Phagosome assembly factor 1 [PF03676] (1-97)
  IPR039156 PHAF1/Protein broad-minded [PTHR13465] (2-97)

Radius of gyration: 17.71 Å; Cα contacts (8 Å, |Δi|>4): 141; chains: 1; bounding box: 44×44×38 Å